Protein AF-A0A257WFU5-F1 (afdb_monomer_lite)

Foldseek 3Di:
DDDPDDQDAQAFFDFPDADQQGATWGEQAHGRRHGDPPADQQQWDADPPRGIHHYQPPDPVRTTRDDPGDGDVVVVDDDPPDDPDDDPPDDPDDDDDDDDD

Secondary structure (DSSP, 8-state):
---SS-PPTTSPPPEEEE-TTS-EEE-SB-TTSSBP-S--TTSEEEETTTEEEEE--SSSSSS-SS-SS---GGGGPPPTT--------PPPPPPPPPPP-

pLDDT: mean 82.19, std 16.46, range [44.44, 97.56]

Radius of gyration: 20.25 Å; chains: 1; bounding box: 44×30×61 Å

Structure (mmCIF, N/CA/C/O backbone):
data_AF-A0A257WFU5-F1
#
_entry.id   AF-A0A257WFU5-F1
#
loop_
_atom_site.group_PDB
_atom_site.id
_atom_site.type_symbol
_atom_site.label_atom_id
_atom_site.label_alt_id
_atom_site.label_comp_id
_atom_site.label_asym_id
_atom_site.label_entity_id
_atom_site.label_seq_id
_atom_site.pdbx_PDB_ins_code
_atom_site.Cartn_x
_atom_site.Cartn_y
_atom_site.Cartn_z
_atom_site.occupancy
_atom_site.B_iso_or_equiv
_atom_site.auth_seq_id
_atom_site.auth_comp_id
_atom_site.auth_asym_id
_atom_site.auth_atom_id
_atom_site.pdbx_PDB_model_num
ATOM 1 N N . MET A 1 1 ? -4.049 -4.231 17.088 1.00 59.09 1 MET A N 1
ATOM 2 C CA . MET A 1 1 ? -2.674 -4.177 16.547 1.00 59.09 1 MET A CA 1
ATOM 3 C C . MET A 1 1 ? -2.014 -2.926 17.111 1.00 59.09 1 MET A C 1
ATOM 5 O O . MET A 1 1 ? -2.717 -1.934 17.244 1.00 59.09 1 MET A O 1
ATOM 9 N N . LYS A 1 2 ? -0.738 -2.957 17.508 1.00 54.78 2 LYS A N 1
ATOM 10 C CA . LYS A 1 2 ? -0.011 -1.762 17.971 1.00 54.78 2 LYS A CA 1
ATOM 11 C C . LYS A 1 2 ? 1.039 -1.460 16.903 1.00 54.78 2 LYS A C 1
AT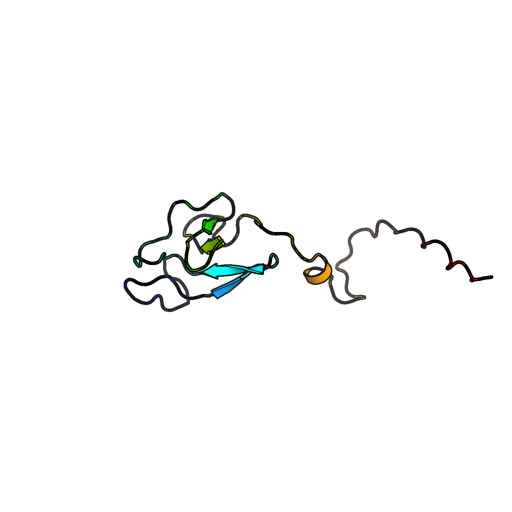OM 13 O O . LYS A 1 2 ? 1.990 -2.226 16.778 1.00 54.78 2 LYS A O 1
ATOM 18 N N . SER A 1 3 ? 0.812 -0.448 16.071 1.00 60.84 3 SER A N 1
ATOM 19 C CA . SER A 1 3 ? 1.842 0.028 15.147 1.00 60.84 3 SER A CA 1
ATOM 20 C C . SER A 1 3 ? 2.952 0.705 15.981 1.00 60.84 3 SER A C 1
ATOM 22 O O . SER A 1 3 ? 2.681 1.203 17.079 1.00 60.84 3 SER A O 1
ATOM 24 N N . PRO A 1 4 ? 4.226 0.675 15.547 1.00 69.50 4 PRO A N 1
ATOM 25 C CA . PRO A 1 4 ? 5.296 1.392 16.248 1.00 69.50 4 PRO A CA 1
ATOM 26 C C . PRO A 1 4 ? 5.152 2.919 16.114 1.00 69.50 4 PRO A C 1
ATOM 28 O O . PRO A 1 4 ? 5.817 3.667 16.829 1.00 69.50 4 PRO A O 1
ATOM 31 N N . PHE A 1 5 ? 4.273 3.374 15.220 1.00 71.06 5 PHE A N 1
ATOM 32 C CA . PHE A 1 5 ? 3.940 4.772 14.997 1.00 71.06 5 PHE A CA 1
ATOM 33 C C . PHE A 1 5 ? 2.693 5.149 15.798 1.00 71.06 5 PHE A C 1
ATOM 35 O O . PHE A 1 5 ? 1.846 4.317 16.109 1.00 71.06 5 PHE A O 1
ATOM 42 N N . ARG A 1 6 ? 2.578 6.416 16.188 1.00 74.12 6 ARG A N 1
ATOM 43 C CA . ARG A 1 6 ? 1.397 6.878 16.916 1.00 74.12 6 ARG A CA 1
ATOM 44 C C . ARG A 1 6 ? 0.272 7.141 15.919 1.00 74.12 6 ARG A C 1
ATOM 46 O O . ARG A 1 6 ? 0.320 8.143 15.217 1.00 74.12 6 ARG A O 1
ATOM 53 N N . ASP A 1 7 ? -0.734 6.273 15.902 1.00 78.12 7 ASP A N 1
ATOM 54 C CA . ASP A 1 7 ? -1.971 6.509 15.156 1.00 78.12 7 ASP A CA 1
ATOM 55 C C . ASP A 1 7 ? -2.785 7.633 15.837 1.00 78.12 7 ASP A C 1
ATOM 57 O O . ASP A 1 7 ? -3.093 7.523 17.036 1.00 78.12 7 ASP A O 1
ATOM 61 N N . PRO A 1 8 ? -3.119 8.730 15.131 1.00 79.06 8 PRO A N 1
ATOM 62 C CA . PRO A 1 8 ? -4.055 9.721 15.645 1.00 79.06 8 PRO A CA 1
ATOM 63 C C . PRO A 1 8 ? -5.442 9.085 15.817 1.00 79.06 8 PRO A C 1
ATOM 65 O O . PRO A 1 8 ? -5.836 8.174 15.089 1.00 79.06 8 PRO A O 1
ATOM 68 N N . LYS A 1 9 ? -6.195 9.515 16.835 1.00 80.50 9 LYS A N 1
ATOM 69 C CA . LYS A 1 9 ? -7.518 8.934 17.099 1.00 80.50 9 LYS A CA 1
ATOM 70 C C . LYS A 1 9 ? -8.522 9.425 16.061 1.00 80.50 9 LYS A C 1
ATOM 72 O O . LYS A 1 9 ? -8.742 10.625 15.978 1.00 80.50 9 LYS A O 1
ATOM 77 N N . GLY A 1 10 ? -9.208 8.491 15.403 1.00 84.75 10 GLY A N 1
ATOM 78 C CA . GLY A 1 10 ? -10.277 8.817 14.453 1.00 84.75 10 GLY A CA 1
ATOM 79 C C . GLY A 1 10 ? -9.772 9.324 13.104 1.00 84.75 10 GLY A C 1
ATOM 80 O O . GLY A 1 10 ? -10.562 9.880 12.356 1.00 84.75 10 GLY A O 1
ATOM 81 N N . GLU A 1 11 ? -8.481 9.157 12.818 1.00 88.06 11 GLU A N 1
ATOM 82 C CA . GLU A 1 11 ? -7.869 9.549 11.553 1.00 88.06 11 GLU A CA 1
ATOM 83 C C . GLU A 1 11 ? -7.229 8.337 10.881 1.00 88.06 11 GLU A C 1
ATOM 85 O O . GLU A 1 11 ? -6.907 7.336 11.533 1.00 88.06 11 GLU A O 1
ATOM 90 N N . HIS A 1 12 ? -6.987 8.487 9.582 1.00 91.88 12 HIS A N 1
ATOM 91 C CA . HIS A 1 12 ? -6.162 7.572 8.812 1.00 91.88 12 HIS A CA 1
ATOM 92 C C . HIS A 1 12 ? -4.791 7.389 9.468 1.00 91.88 12 HIS A C 1
ATOM 94 O O . HIS A 1 12 ? -4.175 8.347 9.948 1.00 91.88 12 HIS A O 1
ATOM 100 N N . SER A 1 13 ? -4.282 6.157 9.460 1.00 91.81 13 SER A N 1
ATOM 101 C CA . SER A 1 13 ? -2.940 5.880 9.962 1.00 91.81 13 SER A CA 1
ATOM 102 C C . SER A 1 13 ? -1.883 6.729 9.241 1.00 91.81 13 SER A C 1
ATOM 104 O O . SER A 1 13 ? -2.030 7.027 8.053 1.00 91.81 13 SER A O 1
ATOM 106 N N . PRO A 1 14 ? -0.784 7.101 9.919 1.00 90.75 14 PRO A N 1
ATOM 107 C CA . PRO A 1 14 ? 0.276 7.884 9.309 1.00 90.75 14 PRO A CA 1
ATOM 108 C C . PRO A 1 14 ? 1.028 7.070 8.255 1.00 90.75 14 PRO A C 1
ATOM 110 O O . PRO A 1 14 ? 1.089 5.835 8.308 1.00 90.75 14 PRO A O 1
ATOM 113 N N . LEU A 1 15 ? 1.625 7.791 7.304 1.00 93.38 15 LEU A N 1
ATOM 114 C CA . LEU A 1 15 ? 2.526 7.220 6.310 1.00 93.38 15 LEU A CA 1
ATOM 115 C C . LEU A 1 15 ? 3.743 6.617 7.014 1.00 93.38 15 LEU A C 1
ATOM 117 O O . LEU A 1 15 ? 4.415 7.288 7.797 1.00 93.38 15 LEU A O 1
ATOM 121 N N . ILE A 1 16 ? 4.034 5.359 6.704 1.00 93.81 16 ILE A N 1
ATOM 122 C CA . ILE A 1 16 ? 5.226 4.651 7.176 1.00 93.81 16 ILE A CA 1
ATOM 123 C C . ILE A 1 16 ? 6.353 4.792 6.152 1.00 93.81 16 ILE A C 1
ATOM 125 O O . ILE A 1 16 ? 7.506 5.005 6.521 1.00 93.81 16 ILE A O 1
ATOM 129 N N . GLY A 1 17 ? 6.021 4.679 4.864 1.00 94.69 17 GLY A N 1
ATOM 130 C CA . GLY A 1 17 ? 6.972 4.780 3.764 1.00 94.69 17 GLY A CA 1
ATOM 131 C C . GLY A 1 17 ? 6.331 4.458 2.419 1.00 94.69 17 GLY A C 1
ATOM 132 O O . GLY A 1 17 ? 5.110 4.457 2.297 1.00 94.69 17 GLY A O 1
ATOM 133 N N . PHE A 1 18 ? 7.162 4.164 1.424 1.00 95.69 18 PHE A N 1
ATOM 134 C CA . PHE A 1 18 ? 6.729 3.768 0.085 1.00 95.69 18 PHE A CA 1
ATOM 135 C C . PHE A 1 18 ? 7.265 2.379 -0.253 1.00 95.69 18 PHE A C 1
ATOM 137 O O . PHE A 1 18 ? 8.396 2.036 0.099 1.00 95.69 18 PHE A O 1
ATOM 144 N N . ALA A 1 19 ? 6.443 1.587 -0.930 1.00 95.88 19 ALA A N 1
ATOM 145 C CA . ALA A 1 19 ? 6.830 0.310 -1.502 1.00 95.88 19 ALA A CA 1
ATOM 146 C C . ALA A 1 19 ? 7.719 0.515 -2.745 1.00 95.88 19 ALA A C 1
ATOM 148 O O . ALA A 1 19 ? 7.751 1.593 -3.339 1.00 95.88 19 ALA A O 1
ATOM 149 N N . PHE A 1 20 ? 8.451 -0.525 -3.160 1.00 95.06 20 PHE A N 1
ATOM 150 C CA . PHE A 1 20 ? 9.362 -0.451 -4.315 1.00 95.06 20 PHE A CA 1
ATOM 151 C C . PHE A 1 20 ? 8.659 -0.265 -5.669 1.00 95.06 20 PHE A C 1
ATOM 153 O O . PHE A 1 20 ? 9.329 0.018 -6.660 1.00 95.06 20 PHE A O 1
ATOM 160 N N . ASP A 1 21 ? 7.336 -0.418 -5.711 1.00 95.12 21 ASP A N 1
ATOM 161 C CA . ASP A 1 21 ? 6.481 -0.104 -6.856 1.00 95.12 21 ASP A CA 1
ATOM 162 C C . ASP A 1 21 ? 5.906 1.326 -6.811 1.00 95.12 21 ASP A C 1
ATOM 164 O O . ASP A 1 21 ? 5.142 1.713 -7.691 1.00 95.12 21 ASP A O 1
ATOM 168 N N . GLY A 1 22 ? 6.279 2.117 -5.797 1.00 95.44 22 GLY A N 1
ATOM 169 C CA . GLY A 1 22 ? 5.967 3.541 -5.684 1.00 95.44 22 GLY A CA 1
ATOM 170 C C . GLY A 1 22 ? 4.713 3.886 -4.880 1.00 95.44 22 GLY A C 1
ATOM 171 O O . GLY A 1 22 ? 4.456 5.071 -4.670 1.00 95.44 22 GLY A O 1
ATOM 172 N N . TYR A 1 23 ? 3.949 2.906 -4.389 1.00 97.56 23 TYR A N 1
ATOM 173 C CA . TYR A 1 23 ? 2.736 3.182 -3.612 1.00 97.56 23 TYR A CA 1
ATOM 174 C C . TYR A 1 23 ? 3.013 3.378 -2.119 1.00 97.56 23 TYR A C 1
ATOM 176 O O . TYR A 1 23 ? 3.924 2.782 -1.538 1.00 97.56 23 TYR A O 1
ATOM 184 N N . ALA A 1 24 ? 2.209 4.236 -1.492 1.00 97.19 24 ALA A N 1
ATOM 185 C CA . ALA A 1 24 ? 2.312 4.547 -0.074 1.00 97.19 24 ALA A CA 1
ATOM 186 C C . ALA A 1 24 ? 1.961 3.331 0.799 1.00 97.19 24 ALA A C 1
ATOM 188 O O . ALA A 1 24 ? 1.065 2.554 0.477 1.00 97.19 24 ALA A O 1
ATOM 189 N N . VAL A 1 25 ? 2.658 3.193 1.926 1.00 96.88 25 VAL A N 1
ATOM 190 C CA . VAL A 1 25 ? 2.408 2.180 2.956 1.00 96.88 25 VAL A CA 1
ATOM 191 C C . VAL A 1 25 ? 2.033 2.891 4.248 1.00 96.88 25 VAL A C 1
ATOM 193 O O . VAL A 1 25 ? 2.828 3.655 4.802 1.00 96.88 25 VAL A O 1
ATOM 196 N N . PHE A 1 26 ? 0.835 2.614 4.744 1.00 95.06 26 PHE A N 1
ATOM 197 C CA . PHE A 1 26 ? 0.274 3.198 5.953 1.00 95.06 26 PHE A CA 1
ATOM 198 C C . PHE A 1 26 ? 0.148 2.171 7.077 1.00 95.06 26 PHE A C 1
ATOM 200 O O . PHE A 1 26 ? 0.253 0.958 6.881 1.00 95.06 26 PHE A O 1
ATOM 207 N N . GLY A 1 27 ? -0.072 2.672 8.292 1.00 94.19 27 GLY A N 1
ATOM 208 C CA . GLY A 1 27 ? -0.473 1.844 9.429 1.00 94.19 27 GLY A CA 1
ATOM 209 C C . GLY A 1 27 ? -1.846 1.173 9.235 1.00 94.19 27 GLY A C 1
ATOM 210 O O . GLY A 1 27 ? -2.432 1.230 8.160 1.00 94.19 27 GLY A O 1
ATOM 211 N N . PRO A 1 28 ? -2.373 0.502 10.266 1.00 93.06 28 PRO A N 1
ATOM 212 C CA . PRO A 1 28 ? -3.518 -0.393 10.119 1.00 93.06 28 PRO A CA 1
ATOM 213 C C . PRO A 1 28 ? -4.873 0.284 9.923 1.00 93.06 28 PRO A C 1
ATOM 215 O O . PRO A 1 28 ? -5.825 -0.427 9.610 1.00 93.06 28 PRO A O 1
ATOM 218 N N . ASN A 1 29 ? -4.991 1.592 10.153 1.00 93.56 29 ASN A N 1
ATOM 219 C CA . ASN A 1 29 ? -6.276 2.279 10.193 1.00 93.56 29 ASN A CA 1
ATOM 220 C C . ASN A 1 29 ? -6.535 3.124 8.942 1.00 93.56 29 ASN A C 1
ATOM 222 O O . ASN A 1 29 ? -5.624 3.766 8.422 1.00 93.56 29 ASN A O 1
ATOM 226 N N . ASP A 1 30 ? -7.799 3.157 8.537 1.00 91.94 30 ASP A N 1
ATOM 227 C CA . ASP A 1 30 ? -8.358 3.979 7.466 1.00 91.94 30 ASP A CA 1
ATOM 228 C C . ASP A 1 30 ? -8.881 5.319 8.033 1.00 91.94 30 ASP A C 1
ATOM 230 O O . ASP A 1 30 ? -8.770 5.595 9.231 1.00 91.94 30 ASP A O 1
ATO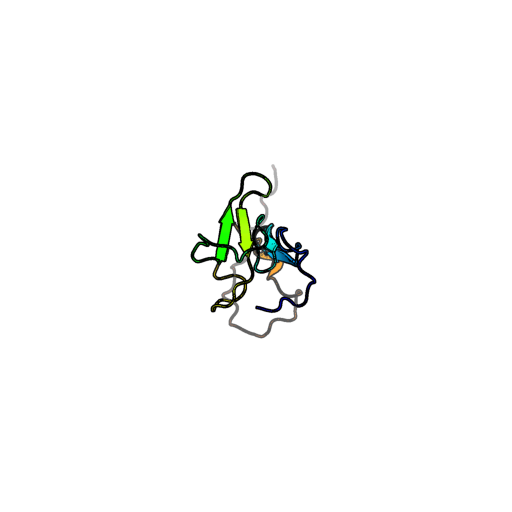M 234 N N . SER A 1 31 ? -9.445 6.171 7.182 1.00 89.19 31 SER A N 1
ATOM 235 C CA . SER A 1 31 ? -9.849 7.558 7.427 1.00 89.19 31 SER A CA 1
ATOM 236 C C . SER A 1 31 ? -10.837 7.745 8.577 1.00 89.19 31 SER A C 1
ATOM 238 O O . SER A 1 31 ? -10.900 8.827 9.153 1.00 89.19 31 SER A O 1
ATOM 240 N N . ASP A 1 32 ? -11.584 6.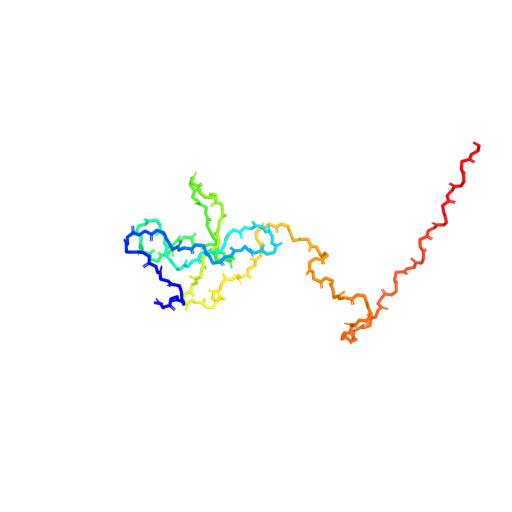707 8.953 1.00 88.25 32 ASP A N 1
ATOM 241 C CA . ASP A 1 32 ? -12.486 6.711 10.109 1.00 88.25 32 ASP A CA 1
ATOM 242 C C . ASP A 1 32 ? -11.802 6.283 11.425 1.00 88.25 32 ASP A C 1
ATOM 244 O O . ASP A 1 32 ? -12.456 6.121 12.462 1.00 88.25 32 ASP A O 1
ATOM 248 N N . GLY A 1 33 ? -10.482 6.080 11.394 1.00 88.94 33 GLY A N 1
ATOM 249 C CA . GLY A 1 33 ? -9.666 5.607 12.507 1.00 88.94 33 GLY A CA 1
ATOM 250 C C . GLY A 1 33 ? -9.917 4.150 12.883 1.00 88.94 33 GLY A C 1
ATOM 251 O O . GLY A 1 33 ? -9.477 3.716 13.954 1.00 88.94 33 GLY A O 1
ATOM 252 N N . LYS A 1 34 ? -10.636 3.392 12.049 1.00 90.88 34 LYS A N 1
ATOM 253 C CA . LYS A 1 34 ? -10.851 1.956 12.232 1.00 90.88 34 LYS A CA 1
ATOM 254 C C . LYS A 1 34 ? -9.883 1.166 11.360 1.00 90.88 34 LYS A C 1
ATOM 256 O O . LYS A 1 34 ? -9.357 1.712 10.398 1.00 90.88 34 LYS A O 1
ATOM 261 N N . PRO A 1 35 ? -9.643 -0.120 11.671 1.00 91.62 35 PRO A N 1
ATOM 262 C CA . PRO A 1 35 ? -8.821 -0.965 10.819 1.00 91.62 35 PRO A CA 1
ATOM 263 C C . PRO A 1 35 ? -9.306 -0.948 9.367 1.00 91.62 35 PRO A C 1
ATOM 265 O O . PRO A 1 35 ? -10.506 -1.104 9.135 1.00 91.62 35 PRO A O 1
ATOM 268 N N . ALA A 1 36 ? -8.378 -0.805 8.422 1.00 92.75 36 ALA A N 1
ATOM 269 C CA . ALA A 1 36 ? -8.684 -0.804 7.001 1.00 92.75 36 ALA A CA 1
ATOM 270 C C . ALA A 1 36 ? -9.390 -2.101 6.585 1.00 92.75 36 ALA A C 1
ATOM 272 O O . ALA A 1 36 ? -9.072 -3.203 7.053 1.00 92.75 36 ALA A O 1
ATOM 273 N N . THR A 1 37 ? -10.380 -1.961 5.706 1.00 92.75 37 THR A N 1
ATOM 274 C CA . THR A 1 37 ? -11.189 -3.071 5.191 1.00 92.75 37 THR A CA 1
ATOM 275 C C . THR A 1 37 ? -11.236 -3.037 3.668 1.00 92.75 37 THR A C 1
ATOM 277 O O . THR A 1 37 ? -10.854 -2.047 3.050 1.00 92.75 37 THR A O 1
ATOM 280 N N . GLY A 1 38 ? -11.665 -4.144 3.053 1.00 93.81 38 GLY A N 1
ATOM 281 C CA . GLY A 1 38 ? -11.694 -4.252 1.591 1.00 93.81 38 GLY A CA 1
ATOM 282 C C . GLY A 1 38 ? -10.304 -4.281 0.949 1.00 93.81 38 GLY A C 1
ATOM 283 O O . GLY A 1 38 ? -10.172 -3.906 -0.209 1.00 93.81 38 GLY A O 1
ATOM 284 N N . LEU A 1 39 ?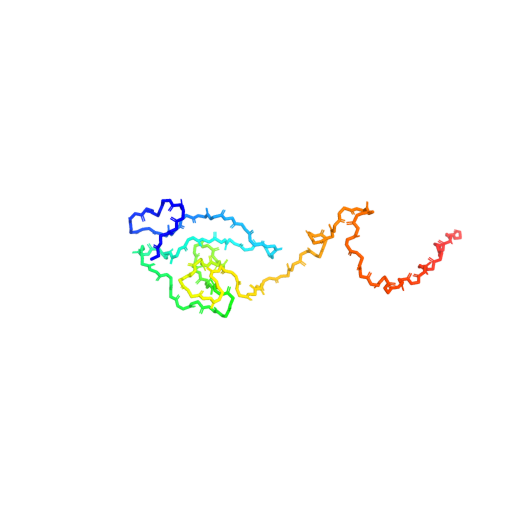 -9.286 -4.706 1.704 1.00 94.81 39 LEU A N 1
ATOM 285 C CA . LEU A 1 39 ? -7.929 -4.876 1.196 1.00 94.81 39 LEU A CA 1
ATOM 286 C C . LEU A 1 39 ? -7.876 -6.025 0.182 1.00 94.81 39 LEU A C 1
ATOM 288 O O . LEU A 1 39 ? -8.506 -7.066 0.389 1.00 94.81 39 LEU A O 1
ATOM 292 N N . ASP A 1 40 ? -7.111 -5.834 -0.887 1.00 95.44 40 ASP A N 1
ATOM 293 C CA . ASP A 1 40 ? -6.800 -6.868 -1.866 1.00 95.44 40 ASP A CA 1
ATOM 294 C C . ASP A 1 40 ? -5.727 -7.850 -1.356 1.00 95.44 40 ASP A C 1
ATOM 296 O O . ASP A 1 40 ? -5.226 -7.742 -0.232 1.00 95.44 40 ASP A O 1
ATOM 300 N N . ASP A 1 41 ? -5.350 -8.822 -2.192 1.00 94.06 41 ASP A N 1
ATOM 301 C CA . ASP A 1 41 ? -4.339 -9.835 -1.856 1.00 94.06 41 ASP A CA 1
ATOM 302 C C . ASP A 1 41 ? -2.947 -9.236 -1.573 1.00 94.06 41 ASP A C 1
ATOM 304 O O . ASP A 1 41 ? -2.088 -9.888 -0.974 1.00 94.06 41 ASP A O 1
ATOM 308 N N . CYS A 1 42 ? -2.707 -7.986 -1.984 1.00 96.12 42 CYS A N 1
ATOM 309 C CA . CYS A 1 42 ? -1.467 -7.264 -1.728 1.00 96.12 42 CYS A CA 1
ATOM 310 C C . CYS A 1 42 ? -1.499 -6.487 -0.399 1.00 96.12 42 CYS A C 1
ATOM 312 O O . CYS A 1 42 ? -0.477 -5.906 -0.028 1.00 96.12 42 CYS A O 1
ATOM 314 N N . ASN A 1 43 ? -2.627 -6.515 0.323 1.00 96.56 43 ASN A N 1
ATOM 315 C CA . ASN A 1 43 ? -3.000 -5.649 1.447 1.00 96.56 43 ASN A CA 1
ATOM 316 C C . ASN A 1 43 ? -3.170 -4.168 1.085 1.00 96.56 43 ASN A C 1
ATOM 318 O O . ASN A 1 43 ? -2.914 -3.300 1.925 1.00 96.56 43 ASN A O 1
ATOM 322 N N . GLY A 1 44 ? -3.566 -3.855 -0.147 1.00 96.31 44 GLY A N 1
ATOM 323 C CA . GLY A 1 44 ? -3.869 -2.483 -0.537 1.00 96.31 44 GLY A CA 1
ATOM 324 C C . GLY A 1 44 ? -5.325 -2.267 -0.911 1.00 96.31 44 GLY A C 1
ATOM 325 O O . GLY A 1 44 ? -6.084 -3.206 -1.141 1.00 96.31 44 GLY A O 1
ATOM 326 N N . HIS A 1 45 ? -5.720 -1.003 -0.949 1.00 96.50 45 HIS A N 1
ATOM 327 C CA . HIS A 1 45 ? -6.997 -0.554 -1.492 1.00 96.50 45 HIS A CA 1
ATOM 328 C C . HIS A 1 45 ? -6.852 0.869 -2.044 1.00 96.50 45 HIS A C 1
ATOM 330 O O . HIS A 1 45 ? -5.761 1.433 -2.017 1.00 96.50 45 HIS A O 1
ATOM 336 N N . GLU A 1 46 ? -7.927 1.439 -2.576 1.00 95.94 46 GLU A N 1
ATOM 337 C CA . GLU A 1 46 ? -7.925 2.769 -3.183 1.00 95.94 46 GLU A CA 1
ATOM 338 C C . GLU A 1 46 ? -8.999 3.657 -2.555 1.00 95.94 46 GLU A C 1
ATOM 340 O O . GLU A 1 46 ? -10.139 3.22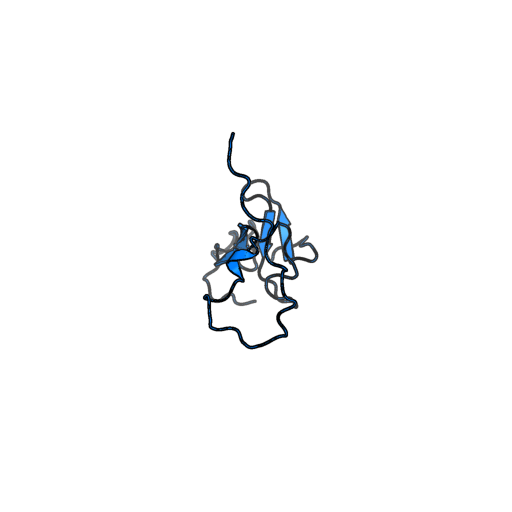7 -2.374 1.00 95.94 46 GLU A O 1
ATOM 345 N N . ASP A 1 47 ? -8.628 4.904 -2.264 1.00 93.12 47 ASP A N 1
ATOM 346 C CA . ASP A 1 47 ? -9.549 5.964 -1.861 1.00 93.12 47 ASP A CA 1
ATOM 347 C C . ASP A 1 47 ? -9.426 7.183 -2.802 1.00 93.12 47 ASP A C 1
ATOM 349 O O . ASP A 1 47 ? -8.501 7.285 -3.613 1.00 93.12 47 ASP A O 1
ATOM 353 N N . ALA A 1 48 ? -10.375 8.117 -2.711 1.00 92.50 48 ALA A N 1
ATOM 354 C CA . ALA A 1 48 ? -10.431 9.291 -3.585 1.00 92.50 48 ALA A CA 1
ATOM 355 C C . ALA A 1 48 ? -9.388 10.387 -3.271 1.00 92.50 48 ALA A C 1
ATOM 357 O O . ALA A 1 48 ? -9.168 11.263 -4.105 1.00 92.50 48 ALA A O 1
ATOM 358 N N . GLU A 1 49 ? -8.770 10.380 -2.089 1.00 91.62 49 GLU A N 1
ATOM 359 C CA . GLU A 1 49 ? -7.800 11.393 -1.648 1.00 91.62 49 GLU A CA 1
ATOM 360 C C . GLU A 1 49 ? -6.346 10.978 -1.926 1.00 91.62 49 GLU A C 1
ATOM 362 O O . GLU A 1 49 ? -5.532 11.800 -2.345 1.00 91.62 49 GLU A O 1
ATOM 367 N N . ARG A 1 50 ? -6.009 9.713 -1.666 1.00 92.81 50 ARG A N 1
ATOM 368 C CA . ARG A 1 50 ? -4.658 9.131 -1.681 1.00 92.81 50 ARG A CA 1
ATOM 369 C C . ARG A 1 50 ? -4.422 8.239 -2.894 1.00 92.81 50 ARG A C 1
ATOM 371 O O . ARG A 1 50 ? -3.269 7.939 -3.202 1.00 92.81 50 ARG A O 1
ATOM 378 N N . GLY A 1 51 ? -5.486 7.815 -3.575 1.00 95.56 51 GLY A N 1
ATOM 379 C CA . GLY A 1 51 ? -5.407 6.768 -4.587 1.00 95.56 51 GLY A CA 1
ATOM 380 C C . GLY A 1 51 ? -5.082 5.418 -3.950 1.00 95.56 51 GLY A C 1
ATOM 381 O O . GLY A 1 51 ? -5.370 5.183 -2.775 1.00 95.56 51 GLY A O 1
ATOM 382 N N . TYR A 1 52 ? -4.486 4.512 -4.725 1.00 97.19 52 TYR A N 1
ATOM 383 C CA . TYR A 1 52 ? -4.120 3.190 -4.224 1.00 97.19 52 TYR A CA 1
ATOM 384 C C . TYR A 1 52 ? -2.986 3.257 -3.187 1.00 97.19 52 TYR A C 1
ATOM 386 O O . TYR A 1 52 ? -1.969 3.917 -3.404 1.00 97.19 52 TYR A O 1
ATOM 394 N N . HIS A 1 53 ? -3.137 2.554 -2.070 1.00 97.25 53 HIS A N 1
ATOM 395 C CA . HIS A 1 53 ? -2.137 2.480 -1.010 1.00 97.25 53 HIS A CA 1
ATOM 396 C C . HIS A 1 53 ? -2.266 1.188 -0.194 1.00 97.25 53 HIS A C 1
ATOM 398 O O . HIS A 1 53 ? -3.309 0.538 -0.176 1.00 97.25 53 HIS A O 1
ATOM 404 N N . TYR A 1 54 ? -1.177 0.806 0.473 1.00 97.38 54 TYR A N 1
ATOM 405 C CA . TYR A 1 54 ? -1.086 -0.401 1.291 1.00 97.38 54 TYR A CA 1
ATOM 406 C C . TYR A 1 54 ? -1.316 -0.116 2.771 1.00 97.38 54 TYR A C 1
ATOM 408 O O . TYR A 1 54 ? -0.883 0.917 3.284 1.00 97.38 54 TYR A O 1
ATOM 416 N N . HIS A 1 55 ? -1.873 -1.096 3.479 1.00 95.56 55 HIS A N 1
ATOM 417 C CA . HIS A 1 55 ? -2.020 -1.075 4.929 1.00 95.56 55 HIS A CA 1
ATOM 418 C C . HIS A 1 55 ? -1.247 -2.204 5.603 1.00 95.56 55 HIS A C 1
ATOM 420 O O . HIS A 1 55 ? -1.307 -3.367 5.207 1.00 95.56 55 HIS A O 1
ATOM 426 N N . VAL A 1 56 ? -0.581 -1.871 6.709 1.00 94.19 56 VAL A N 1
ATOM 427 C CA . VAL A 1 56 ? -0.103 -2.876 7.663 1.00 94.19 56 VAL A CA 1
ATOM 428 C C . VAL A 1 56 ? -1.304 -3.603 8.262 1.00 94.19 56 VAL A C 1
ATOM 430 O O . VAL A 1 56 ? -2.201 -2.978 8.821 1.00 94.19 56 VAL A O 1
ATOM 433 N N . THR A 1 57 ? -1.305 -4.930 8.236 1.00 91.56 57 THR A N 1
ATOM 434 C CA . THR A 1 57 ? -2.406 -5.736 8.767 1.00 91.56 57 THR A CA 1
ATOM 435 C C . THR A 1 57 ? -1.968 -6.579 9.965 1.00 91.56 57 THR A C 1
ATOM 437 O O . THR A 1 57 ? -0.786 -6.774 10.250 1.00 91.56 57 THR A O 1
ATOM 440 N N . ALA A 1 58 ? -2.946 -7.099 10.709 1.00 89.12 58 ALA A N 1
ATOM 441 C CA . ALA A 1 58 ? -2.693 -8.057 11.786 1.00 89.12 58 ALA A CA 1
ATOM 442 C C . ALA A 1 58 ? -2.548 -9.507 11.286 1.00 89.12 58 ALA A C 1
ATOM 444 O O . ALA A 1 58 ? -2.366 -10.414 12.100 1.00 89.12 58 ALA A O 1
ATOM 445 N N . LYS A 1 59 ? -2.673 -9.743 9.975 1.00 88.25 59 LYS A N 1
ATOM 446 C CA . LYS A 1 59 ? -2.646 -11.073 9.363 1.00 88.25 59 LYS A CA 1
ATOM 447 C C . LYS A 1 59 ? -1.433 -11.191 8.454 1.00 88.25 59 LYS A C 1
ATOM 449 O O . LYS A 1 59 ? -1.003 -10.220 7.854 1.00 88.25 59 LYS A O 1
ATOM 454 N N . PHE A 1 60 ? -0.873 -12.389 8.355 1.00 89.75 60 PHE A N 1
ATOM 455 C CA . PHE A 1 60 ? 0.178 -12.630 7.378 1.00 89.75 60 PHE A CA 1
ATOM 456 C C . PHE A 1 60 ? -0.414 -12.577 5.954 1.00 89.75 60 PHE A C 1
ATOM 458 O O . PHE A 1 60 ? -1.470 -13.184 5.753 1.00 89.75 60 PHE A O 1
ATOM 465 N N . PRO A 1 61 ? 0.250 -11.927 4.980 1.00 91.62 61 PRO A N 1
ATOM 466 C CA . PRO A 1 61 ? 1.498 -11.163 5.107 1.00 91.62 61 PRO A CA 1
ATOM 467 C C . PRO A 1 61 ? 1.249 -9.793 5.764 1.00 91.62 61 PRO A C 1
ATOM 469 O O . PRO A 1 61 ? 0.389 -9.049 5.328 1.00 91.62 61 PRO A O 1
ATOM 472 N N . TYR A 1 62 ? 1.985 -9.441 6.825 1.00 91.56 62 TYR A N 1
ATOM 473 C CA . TYR A 1 62 ? 1.626 -8.308 7.705 1.00 91.56 62 TYR A CA 1
ATOM 474 C C . TYR A 1 62 ? 1.742 -6.912 7.081 1.00 91.56 62 TYR A C 1
ATOM 476 O O . TYR A 1 62 ? 1.262 -5.951 7.674 1.00 91.56 62 TYR A O 1
ATOM 484 N N . ILE A 1 63 ? 2.423 -6.770 5.942 1.00 91.69 63 ILE A N 1
ATOM 485 C CA . ILE A 1 63 ? 2.633 -5.471 5.287 1.00 91.69 63 ILE A CA 1
ATOM 486 C C . ILE A 1 63 ? 2.243 -5.581 3.817 1.00 91.69 63 ILE A C 1
ATOM 488 O O . ILE A 1 63 ? 1.140 -5.205 3.459 1.00 91.69 63 ILE A O 1
ATOM 492 N N . LEU A 1 64 ? 3.104 -6.151 2.976 1.00 93.00 64 LEU A N 1
ATOM 493 C CA . LEU A 1 64 ? 2.852 -6.311 1.544 1.00 93.00 64 LEU A CA 1
ATOM 494 C C . LEU A 1 64 ? 2.711 -7.793 1.219 1.00 93.00 64 LEU A C 1
ATOM 496 O O . LEU A 1 64 ? 3.590 -8.582 1.575 1.00 93.00 64 LEU A O 1
ATOM 500 N N . GLY A 1 65 ? 1.620 -8.162 0.548 1.00 93.00 65 GLY A N 1
ATOM 501 C CA . GLY A 1 65 ? 1.461 -9.506 -0.015 1.00 93.00 65 GLY A CA 1
ATOM 502 C C . GLY A 1 65 ? 2.060 -9.650 -1.410 1.00 93.00 65 GLY A C 1
ATOM 503 O O . GLY A 1 65 ? 2.628 -10.691 -1.737 1.00 93.00 65 GLY A O 1
ATOM 504 N N . ALA A 1 66 ? 1.994 -8.582 -2.200 1.00 94.75 66 ALA A N 1
ATOM 505 C CA . ALA A 1 66 ? 2.591 -8.451 -3.521 1.00 94.75 66 ALA A CA 1
ATOM 506 C C . ALA A 1 66 ? 2.692 -6.955 -3.883 1.00 94.75 66 ALA A C 1
ATOM 508 O O . ALA A 1 66 ? 2.344 -6.096 -3.072 1.00 94.75 66 ALA A O 1
ATOM 509 N N . TYR A 1 67 ? 3.187 -6.655 -5.086 1.00 96.06 67 TYR A N 1
ATOM 510 C CA . TYR A 1 67 ? 3.180 -5.307 -5.653 1.00 96.06 67 TYR A CA 1
ATOM 511 C C . TYR A 1 67 ? 2.027 -5.153 -6.646 1.00 96.06 67 TYR A C 1
ATOM 513 O O . TYR A 1 67 ? 1.799 -6.026 -7.484 1.00 96.06 67 TYR A O 1
ATOM 521 N N . ARG A 1 68 ? 1.331 -4.022 -6.561 1.00 94.81 68 ARG A N 1
ATOM 522 C CA . ARG A 1 68 ? 0.269 -3.588 -7.470 1.00 94.81 68 ARG A CA 1
ATOM 523 C C . ARG A 1 68 ? 0.844 -2.877 -8.689 1.00 94.81 68 ARG A C 1
ATOM 525 O O . ARG A 1 68 ? 0.271 -2.970 -9.772 1.00 94.81 68 ARG A O 1
ATOM 532 N N . GLY A 1 69 ? 1.941 -2.147 -8.497 1.00 93.25 69 GLY A N 1
ATOM 533 C CA . GLY A 1 69 ? 2.644 -1.430 -9.552 1.00 93.25 69 GLY A CA 1
ATOM 534 C C . GLY A 1 69 ? 3.774 -2.238 -10.187 1.00 93.25 69 GLY A C 1
ATOM 535 O O . GLY A 1 69 ? 3.988 -3.418 -9.904 1.00 93.25 69 GLY A O 1
ATOM 536 N N . VAL A 1 70 ? 4.524 -1.565 -11.059 1.00 93.44 70 VAL A N 1
ATOM 537 C CA . VAL A 1 70 ? 5.743 -2.105 -11.668 1.00 93.44 70 VAL A CA 1
ATOM 538 C C . VAL A 1 70 ? 6.934 -1.696 -10.813 1.00 93.44 70 VAL A C 1
ATOM 540 O O . VAL A 1 70 ? 7.095 -0.523 -10.487 1.00 93.44 70 VAL A O 1
ATOM 543 N N . VAL A 1 71 ? 7.775 -2.664 -10.462 1.00 93.00 71 VAL A N 1
ATOM 544 C CA . VAL A 1 71 ? 8.998 -2.405 -9.700 1.00 93.00 71 VAL A CA 1
ATOM 545 C C . VAL A 1 71 ? 10.161 -2.044 -10.616 1.00 93.00 71 VAL A C 1
ATOM 547 O O . VAL A 1 71 ? 10.358 -2.667 -11.661 1.00 93.00 71 VAL A O 1
ATOM 550 N N . GLU A 1 72 ? 10.990 -1.099 -10.180 1.00 91.00 72 GLU A N 1
ATOM 551 C CA . GLU A 1 72 ? 12.274 -0.835 -10.829 1.00 91.00 72 GLU A CA 1
ATOM 552 C C . GLU A 1 72 ? 13.293 -1.897 -10.415 1.00 91.00 72 GLU A C 1
ATOM 554 O O . GLU A 1 72 ? 13.743 -1.941 -9.269 1.00 91.00 72 GLU A O 1
ATOM 559 N N . GLN A 1 73 ? 13.669 -2.769 -11.354 1.00 87.94 73 GLN A N 1
ATOM 560 C CA . GLN A 1 73 ? 14.547 -3.909 -11.072 1.00 87.94 73 GLN A CA 1
ATOM 561 C C . GLN A 1 73 ? 15.909 -3.475 -10.506 1.00 87.94 73 GLN A C 1
ATOM 563 O O . GLN A 1 73 ? 16.453 -4.150 -9.633 1.00 87.94 73 GLN A O 1
ATOM 568 N N . ALA A 1 74 ? 16.407 -2.310 -10.927 1.00 87.12 74 ALA A N 1
ATOM 569 C CA . ALA A 1 74 ? 17.661 -1.742 -10.444 1.00 87.12 74 ALA A CA 1
ATOM 570 C C . ALA A 1 74 ? 17.669 -1.456 -8.929 1.00 87.12 74 ALA A C 1
ATOM 572 O O . ALA A 1 74 ? 18.738 -1.428 -8.324 1.00 87.12 74 ALA A O 1
ATOM 573 N N . ASN A 1 75 ? 16.503 -1.307 -8.285 1.00 84.56 75 ASN A N 1
ATOM 574 C CA . ASN A 1 75 ? 16.411 -1.134 -6.829 1.00 84.56 75 ASN A CA 1
ATOM 575 C C . ASN A 1 75 ? 16.851 -2.383 -6.049 1.00 84.56 75 ASN A C 1
ATOM 577 O O . ASN A 1 75 ? 17.157 -2.294 -4.860 1.00 84.56 75 ASN A O 1
ATOM 581 N N . PHE A 1 76 ? 16.874 -3.543 -6.709 1.00 85.50 76 PHE A N 1
ATOM 582 C CA . PHE A 1 76 ? 17.276 -4.823 -6.127 1.00 85.50 76 PHE A CA 1
ATOM 583 C C . PHE A 1 76 ? 18.663 -5.271 -6.592 1.00 85.50 76 PHE A C 1
ATOM 585 O O . PHE A 1 76 ? 19.170 -6.293 -6.119 1.00 85.50 76 PHE A O 1
ATOM 592 N N . ASP A 1 77 ? 19.288 -4.517 -7.497 1.00 85.38 77 ASP A N 1
ATOM 593 C CA . ASP A 1 77 ? 20.649 -4.791 -7.921 1.00 85.38 77 ASP A CA 1
ATOM 594 C C . ASP A 1 77 ? 21.593 -4.502 -6.750 1.00 85.38 77 ASP A C 1
ATOM 596 O O . ASP A 1 77 ? 21.703 -3.387 -6.237 1.00 85.38 77 ASP A O 1
ATOM 600 N N . GLY A 1 78 ? 22.287 -5.544 -6.293 1.00 71.88 78 GLY A N 1
ATOM 601 C CA . GLY A 1 78 ? 23.342 -5.386 -5.302 1.00 71.88 78 GLY A CA 1
ATOM 602 C C . GLY A 1 78 ? 24.481 -4.510 -5.840 1.00 71.88 78 GLY A C 1
ATOM 603 O O . GLY A 1 78 ? 24.652 -4.375 -7.056 1.00 71.88 78 GLY A O 1
ATOM 604 N N . PRO A 1 79 ? 25.324 -3.948 -4.955 1.00 71.69 79 PRO A N 1
ATOM 605 C CA . PRO A 1 79 ? 26.481 -3.182 -5.385 1.00 71.69 79 PRO A CA 1
ATOM 606 C C . PRO A 1 79 ? 27.336 -4.006 -6.361 1.00 71.69 79 PRO A C 1
ATOM 608 O O . PRO A 1 79 ? 27.543 -5.211 -6.139 1.00 71.69 79 PRO A O 1
ATOM 611 N N . PRO A 1 80 ? 27.863 -3.381 -7.429 1.00 62.06 80 PRO A N 1
ATOM 612 C CA . PRO A 1 80 ? 28.668 -4.088 -8.410 1.00 62.06 80 PRO A CA 1
ATOM 613 C C . PRO A 1 80 ? 29.863 -4.748 -7.709 1.00 62.06 80 PRO A C 1
ATOM 615 O O . PRO A 1 80 ? 30.705 -4.082 -7.113 1.00 62.06 80 PRO A O 1
ATOM 618 N N . GLY A 1 81 ? 29.917 -6.083 -7.747 1.00 58.75 81 GLY A N 1
ATOM 619 C CA . GLY A 1 81 ? 31.049 -6.867 -7.241 1.00 58.75 81 GLY A CA 1
ATOM 620 C C . GLY A 1 81 ? 30.886 -7.552 -5.877 1.00 58.75 81 GLY A C 1
ATOM 621 O O . GLY A 1 81 ? 31.782 -8.306 -5.509 1.00 58.75 81 GLY A O 1
ATOM 622 N N . ARG A 1 82 ? 29.771 -7.398 -5.146 1.00 56.16 82 ARG A N 1
ATOM 623 C CA . ARG A 1 82 ? 29.472 -8.238 -3.960 1.00 56.16 82 ARG A CA 1
ATOM 624 C C . ARG A 1 82 ? 28.174 -9.018 -4.143 1.00 56.16 82 ARG A C 1
ATOM 626 O O . ARG A 1 82 ? 27.164 -8.736 -3.513 1.00 56.16 82 ARG A O 1
ATOM 633 N N . GLY A 1 83 ? 28.216 -10.014 -5.023 1.00 51.59 83 GLY A N 1
ATOM 634 C CA . GLY A 1 83 ? 27.161 -11.020 -5.101 1.00 51.59 83 GLY A CA 1
ATOM 635 C C . GLY A 1 83 ? 27.369 -12.091 -4.033 1.00 51.59 83 GLY A C 1
ATOM 636 O O . GLY A 1 83 ? 28.430 -12.713 -3.994 1.00 51.59 83 GLY A O 1
ATOM 637 N N . PHE A 1 84 ? 26.345 -12.353 -3.219 1.00 54.41 84 PHE A N 1
ATOM 638 C CA . PHE A 1 84 ? 26.136 -13.705 -2.706 1.00 54.41 84 PHE A CA 1
ATOM 639 C C . PHE A 1 84 ? 25.878 -14.593 -3.931 1.00 54.41 84 PHE A C 1
ATOM 641 O O . PHE A 1 84 ? 24.932 -14.373 -4.684 1.00 54.41 84 PHE A O 1
ATOM 648 N N . GLY A 1 85 ? 26.819 -15.494 -4.210 1.00 48.66 85 GLY A N 1
ATOM 649 C CA . GLY A 1 85 ? 26.892 -16.248 -5.456 1.00 48.66 85 GLY A CA 1
ATOM 650 C C . GLY A 1 85 ? 25.677 -17.142 -5.701 1.00 48.66 85 GLY A C 1
ATOM 651 O O . GLY A 1 85 ? 25.467 -18.118 -4.991 1.00 48.66 85 GLY A O 1
ATOM 652 N N . GLY A 1 86 ? 24.948 -16.840 -6.774 1.00 47.91 86 GLY A N 1
ATOM 653 C CA . GLY A 1 86 ? 24.144 -17.786 -7.547 1.00 47.91 86 GLY A CA 1
ATOM 654 C C . GLY A 1 86 ? 24.653 -17.805 -8.998 1.00 47.91 86 GLY A C 1
ATOM 655 O O . GLY A 1 86 ? 25.283 -16.826 -9.418 1.00 47.91 86 GLY A O 1
ATOM 656 N N . PRO A 1 87 ? 24.462 -18.894 -9.769 1.00 46.00 87 PRO A N 1
ATOM 657 C CA . PRO A 1 87 ? 25.116 -19.061 -11.063 1.00 46.00 87 PRO A CA 1
ATOM 658 C C . PRO A 1 87 ? 24.721 -17.944 -12.026 1.00 46.00 87 PRO A C 1
ATOM 660 O O . PRO A 1 87 ? 23.554 -17.774 -12.375 1.00 46.00 87 PRO A O 1
ATOM 663 N N . ARG A 1 88 ? 25.725 -17.184 -12.468 1.00 54.03 88 ARG A N 1
ATOM 664 C CA . ARG A 1 88 ? 25.598 -16.200 -13.539 1.00 54.03 88 ARG A CA 1
ATOM 665 C C . ARG A 1 88 ? 25.246 -16.943 -14.826 1.00 54.03 88 ARG A C 1
ATOM 667 O O . ARG A 1 88 ? 26.136 -17.444 -15.508 1.00 54.03 88 ARG A O 1
ATOM 674 N N . GLY A 1 89 ? 23.960 -17.000 -15.165 1.00 48.78 89 GLY A N 1
ATOM 675 C CA . GLY A 1 89 ? 23.532 -17.211 -16.543 1.00 48.78 89 G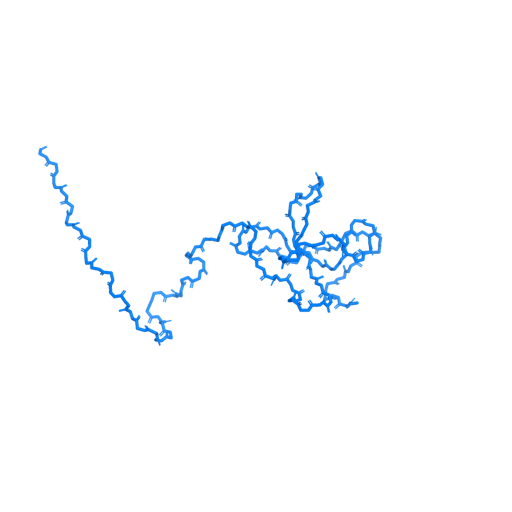LY A CA 1
ATOM 676 C C . GLY A 1 89 ? 24.103 -16.067 -17.375 1.00 48.78 89 GLY A C 1
ATOM 677 O O . GLY A 1 89 ? 23.626 -14.938 -17.293 1.00 48.78 89 GLY A O 1
ATOM 678 N N . GLY A 1 90 ? 25.209 -16.331 -18.069 1.00 44.44 90 GLY A N 1
ATOM 679 C CA . GLY A 1 90 ? 25.950 -15.327 -18.817 1.00 44.44 90 GLY A CA 1
ATOM 680 C C . GLY A 1 90 ? 25.071 -14.677 -19.878 1.00 44.44 90 GLY A C 1
ATOM 681 O O . GLY A 1 90 ? 24.544 -15.353 -20.758 1.00 44.44 90 GLY A O 1
ATOM 682 N N . ARG A 1 91 ? 24.943 -13.351 -19.824 1.00 54.66 91 ARG A N 1
ATOM 683 C CA . ARG A 1 91 ? 24.468 -12.585 -20.974 1.00 54.66 91 ARG A CA 1
ATOM 684 C C . ARG A 1 91 ? 25.585 -12.621 -22.027 1.00 54.66 91 ARG A C 1
ATOM 686 O O . ARG A 1 91 ? 26.708 -12.235 -21.693 1.00 54.66 91 ARG A O 1
ATOM 693 N N . PRO A 1 92 ? 25.336 -13.089 -23.263 1.00 51.81 92 PRO A N 1
ATOM 694 C CA . PRO A 1 92 ? 26.344 -13.015 -24.309 1.00 51.81 92 PRO A CA 1
ATOM 695 C C . PRO A 1 92 ? 26.676 -11.541 -24.597 1.00 51.81 92 PRO A C 1
ATOM 697 O O . PRO A 1 92 ? 25.807 -10.675 -24.429 1.00 51.81 92 PRO A O 1
ATOM 700 N N . PRO A 1 93 ? 27.922 -11.231 -24.994 1.00 54.59 93 PRO A N 1
ATOM 701 C CA . PRO A 1 93 ? 28.314 -9.869 -25.327 1.00 54.59 93 PRO A CA 1
ATOM 702 C C . PRO A 1 93 ? 27.410 -9.325 -26.439 1.00 54.59 93 PRO A C 1
ATOM 704 O O . PRO A 1 93 ? 27.149 -10.003 -27.434 1.00 54.59 93 PRO A O 1
ATOM 707 N N . GLY A 1 94 ? 26.899 -8.108 -26.240 1.00 54.47 94 GLY A N 1
ATOM 708 C CA . GLY A 1 94 ? 26.092 -7.419 -27.242 1.00 54.47 94 GLY A CA 1
ATOM 709 C C . GLY A 1 94 ? 26.886 -7.179 -28.533 1.00 54.47 94 GLY A C 1
ATOM 710 O O . GLY A 1 94 ? 28.119 -7.129 -28.497 1.00 54.47 94 GLY A O 1
ATOM 711 N N . PRO A 1 95 ? 26.207 -7.040 -29.684 1.00 62.00 95 PRO A N 1
ATOM 712 C CA . PRO A 1 95 ? 26.880 -6.789 -30.952 1.00 62.00 95 PRO A CA 1
ATOM 713 C C . PRO A 1 95 ? 27.668 -5.466 -30.911 1.00 62.00 95 PRO A C 1
ATOM 715 O O . PRO A 1 95 ? 27.239 -4.519 -30.245 1.00 62.00 95 PRO A O 1
ATOM 718 N N . PRO A 1 96 ? 28.810 -5.376 -31.621 1.00 62.34 96 PRO A N 1
ATOM 719 C CA . PRO A 1 96 ? 29.623 -4.167 -31.644 1.00 62.34 96 PRO A CA 1
ATOM 720 C C . PRO A 1 96 ? 28.848 -2.984 -32.253 1.00 62.34 96 PRO A C 1
ATOM 722 O O . PRO A 1 96 ? 28.011 -3.185 -33.141 1.00 62.34 96 PRO A O 1
ATOM 725 N N . PRO A 1 97 ? 29.131 -1.743 -31.815 1.00 63.22 97 PRO A N 1
ATOM 726 C CA . PRO A 1 97 ? 28.484 -0.555 -32.356 1.00 63.22 97 PRO A CA 1
ATOM 727 C C . PRO A 1 97 ? 28.792 -0.414 -33.852 1.00 63.22 97 PRO A C 1
ATOM 729 O O . PRO A 1 97 ? 29.950 -0.467 -34.274 1.00 63.22 97 PRO A O 1
ATOM 732 N N . ARG A 1 98 ? 27.748 -0.230 -34.667 1.00 65.25 98 ARG A N 1
ATOM 733 C CA . ARG A 1 98 ? 27.898 0.064 -36.097 1.00 65.25 98 ARG A CA 1
ATOM 734 C C . ARG A 1 98 ? 28.477 1.472 -36.242 1.00 65.25 98 ARG A C 1
ATOM 736 O O . ARG A 1 98 ? 27.929 2.422 -35.689 1.00 65.25 98 ARG A O 1
ATOM 743 N N . ARG A 1 99 ? 29.591 1.603 -36.965 1.00 54.97 99 ARG A N 1
ATOM 744 C CA . ARG A 1 99 ? 30.136 2.911 -37.352 1.00 54.97 99 ARG A CA 1
ATOM 745 C C . ARG A 1 99 ? 29.210 3.563 -38.394 1.00 54.97 99 ARG A C 1
ATOM 747 O O . ARG A 1 99 ? 28.771 2.845 -39.294 1.00 54.97 99 ARG A O 1
ATOM 754 N N . PRO A 1 100 ? 28.918 4.872 -38.296 1.00 59.47 100 PRO A N 1
ATOM 755 C CA . PRO A 1 100 ? 28.272 5.616 -39.377 1.00 59.47 100 PRO A CA 1
ATOM 756 C C . PRO A 1 100 ? 29.201 5.702 -40.598 1.00 59.47 100 PRO A C 1
ATOM 758 O O . PRO A 1 100 ? 30.421 5.764 -40.419 1.00 59.47 100 PRO A O 1
ATOM 761 N N . LEU A 1 101 ? 28.614 5.669 -41.799 1.00 61.88 101 LEU A N 1
ATOM 762 C CA . LEU A 1 101 ? 29.286 5.974 -43.070 1.00 61.88 101 LEU A CA 1
ATOM 763 C C . LEU A 1 101 ? 29.595 7.470 -43.179 1.00 61.88 101 LEU A C 1
ATOM 765 O O . LEU A 1 101 ? 28.757 8.265 -42.696 1.00 61.88 101 LEU A O 1
#

Sequence (101 aa):
MKSPFRDPKGEHSPLIGFAFDGYAVFGPNDSDGKPATGLDDCNGHEDAERGYHYHVTAKFPYILGAYRGVVEQANFDGPPGRGFGGPRGGRPPGPPPRRPL